Protein AF-A0A382P9Q3-F1 (afdb_monomer_lite)

Organism: NCBI:txid408172

Structure (mmCIF, N/CA/C/O backbone):
data_AF-A0A382P9Q3-F1
#
_entry.id   AF-A0A382P9Q3-F1
#
loop_
_atom_site.group_PDB
_atom_site.id
_atom_site.type_symbol
_atom_site.label_atom_id
_atom_site.label_alt_id
_atom_site.label_comp_id
_atom_site.label_asym_id
_atom_site.label_entity_id
_atom_site.label_seq_id
_atom_site.pdbx_PDB_ins_code
_atom_site.Cartn_x
_atom_site.Cartn_y
_atom_site.Cartn_z
_atom_site.occupancy
_atom_site.B_iso_or_equiv
_atom_site.auth_seq_id
_atom_site.auth_comp_id
_atom_site.auth_asym_id
_atom_site.auth_atom_id
_atom_site.pdbx_PDB_model_num
ATOM 1 N N . GLN A 1 1 ? 17.517 -15.300 -15.701 1.00 61.91 1 GLN A N 1
ATOM 2 C CA . GLN A 1 1 ? 16.586 -14.775 -16.718 1.00 61.91 1 GLN A CA 1
ATOM 3 C C . GLN A 1 1 ? 17.160 -13.464 -17.221 1.00 61.91 1 GLN A C 1
ATOM 5 O O . GLN A 1 1 ? 17.701 -12.726 -16.406 1.00 61.91 1 GLN A O 1
ATOM 10 N N . THR A 1 2 ? 17.132 -13.227 -18.527 1.00 74.31 2 THR A N 1
ATOM 11 C CA . THR A 1 2 ? 17.566 -11.974 -19.159 1.00 74.31 2 THR A CA 1
ATOM 12 C C . THR A 1 2 ? 16.331 -11.260 -19.692 1.00 74.31 2 THR A C 1
ATOM 14 O O . THR A 1 2 ? 15.417 -11.927 -20.171 1.00 74.31 2 THR A O 1
ATOM 17 N N . PHE A 1 3 ? 16.299 -9.937 -19.571 1.00 82.69 3 PHE A N 1
ATOM 18 C CA . PHE A 1 3 ? 15.204 -9.094 -20.042 1.00 82.69 3 PHE A CA 1
ATOM 19 C C . PHE A 1 3 ? 15.791 -7.998 -20.923 1.00 82.69 3 PHE A C 1
ATOM 21 O O . PHE A 1 3 ? 16.840 -7.447 -20.581 1.00 82.69 3 PHE A O 1
ATOM 28 N N . ASP A 1 4 ? 15.121 -7.696 -22.031 1.00 84.88 4 ASP A N 1
ATOM 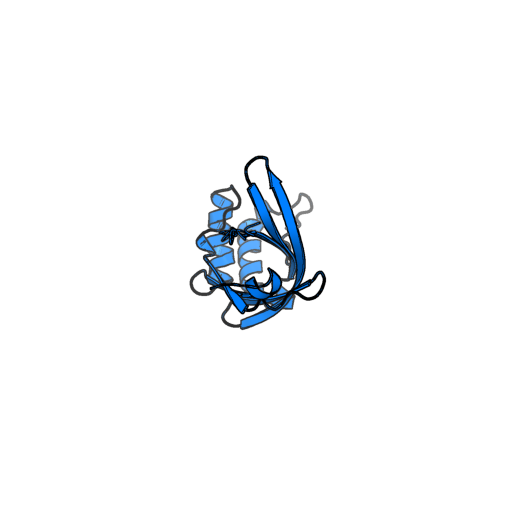29 C CA . ASP A 1 4 ? 15.613 -6.737 -23.024 1.00 84.88 4 ASP A CA 1
ATOM 30 C C . ASP A 1 4 ? 15.334 -5.285 -22.605 1.00 84.88 4 ASP A C 1
ATOM 32 O O . ASP A 1 4 ? 16.017 -4.354 -23.036 1.00 84.88 4 ASP A O 1
ATOM 36 N N . SER A 1 5 ? 14.373 -5.086 -21.699 1.00 87.06 5 SER A N 1
ATOM 37 C CA . SER A 1 5 ? 14.035 -3.790 -21.125 1.00 87.06 5 SER A CA 1
ATOM 38 C C . SER A 1 5 ? 13.449 -3.903 -19.713 1.00 87.06 5 SER A C 1
ATOM 40 O O . SER A 1 5 ? 13.093 -4.979 -19.228 1.00 87.06 5 SER A O 1
ATOM 42 N N . VAL A 1 6 ? 13.284 -2.755 -19.048 1.00 88.12 6 VAL A N 1
ATOM 43 C CA . VAL A 1 6 ? 12.508 -2.672 -17.798 1.00 88.12 6 VAL A CA 1
ATOM 44 C C . VAL A 1 6 ? 11.051 -3.057 -18.003 1.00 88.12 6 VAL A C 1
ATOM 46 O O . VAL A 1 6 ? 10.444 -3.615 -17.095 1.00 88.12 6 VAL A O 1
ATOM 49 N N . HIS A 1 7 ? 10.488 -2.759 -19.173 1.00 90.25 7 HIS A N 1
ATOM 50 C CA . HIS A 1 7 ? 9.097 -3.086 -19.461 1.00 90.25 7 HIS A CA 1
ATOM 51 C C . HIS A 1 7 ? 8.919 -4.608 -19.468 1.00 90.25 7 HIS A C 1
ATOM 53 O O . HIS A 1 7 ? 8.028 -5.115 -18.787 1.00 90.25 7 HIS A O 1
ATOM 59 N N . ASP A 1 8 ? 9.846 -5.329 -20.106 1.00 89.56 8 ASP A N 1
ATOM 60 C CA . ASP A 1 8 ? 9.856 -6.797 -20.135 1.00 89.56 8 ASP A CA 1
ATOM 61 C C . ASP A 1 8 ? 10.135 -7.403 -18.762 1.00 89.56 8 ASP A C 1
ATOM 63 O O . ASP A 1 8 ? 9.539 -8.413 -18.399 1.00 89.56 8 ASP A O 1
ATOM 67 N N . LEU A 1 9 ? 11.030 -6.781 -17.984 1.00 90.56 9 LEU A N 1
ATOM 68 C CA . LEU A 1 9 ? 11.304 -7.202 -16.612 1.00 90.56 9 LEU A CA 1
ATOM 69 C C . LEU A 1 9 ? 10.051 -7.116 -15.745 1.00 90.56 9 LEU A C 1
ATOM 71 O O . LEU A 1 9 ? 9.828 -8.019 -14.950 1.00 90.56 9 LEU A O 1
ATOM 75 N N . VAL A 1 10 ? 9.287 -6.025 -15.848 1.00 92.50 10 VAL A N 1
ATOM 76 C CA . VAL A 1 10 ? 8.141 -5.745 -14.973 1.00 92.50 10 VAL A CA 1
ATOM 77 C C . VAL A 1 10 ? 6.903 -6.545 -15.371 1.00 92.50 10 VAL A C 1
ATOM 79 O O . VAL A 1 10 ? 6.144 -6.959 -14.491 1.00 92.50 10 VAL A O 1
ATOM 82 N N . ASN A 1 11 ? 6.701 -6.789 -16.666 1.00 95.19 11 ASN A N 1
ATOM 83 C CA . ASN A 1 11 ? 5.508 -7.453 -17.174 1.00 95.19 11 ASN A CA 1
ATOM 84 C C . ASN A 1 11 ? 5.329 -8.860 -16.573 1.00 95.19 11 ASN A C 1
ATOM 86 O O . ASN A 1 11 ? 6.159 -9.754 -16.736 1.00 95.19 11 ASN A O 1
ATOM 90 N N . GLY A 1 12 ? 4.222 -9.063 -15.862 1.00 95.75 12 GLY A N 1
ATOM 91 C CA . GLY A 1 12 ? 3.869 -10.330 -15.228 1.00 95.75 12 GLY A CA 1
ATOM 92 C C . GLY A 1 12 ? 4.563 -10.601 -13.890 1.00 95.75 12 GLY A C 1
ATOM 93 O O . GLY A 1 12 ? 4.317 -11.659 -13.297 1.00 95.75 12 GLY A O 1
ATOM 94 N N . LEU A 1 13 ? 5.393 -9.683 -13.373 1.00 95.38 13 LEU A N 1
ATOM 95 C CA . LEU A 1 13 ? 5.998 -9.844 -12.049 1.00 95.38 13 LEU A CA 1
ATOM 96 C C . LEU A 1 13 ? 4.921 -9.928 -10.975 1.00 95.38 13 LEU A C 1
ATOM 98 O O . LEU A 1 13 ? 4.040 -9.076 -10.871 1.00 95.38 13 LEU A O 1
ATOM 102 N N . LYS A 1 14 ? 5.039 -10.948 -10.129 1.00 96.94 14 LYS A N 1
ATOM 103 C CA . LYS A 1 14 ? 4.150 -11.157 -8.990 1.00 96.94 14 LYS A CA 1
ATOM 104 C C . LYS A 1 14 ? 4.784 -10.597 -7.730 1.00 96.94 14 LYS A C 1
ATOM 106 O O . LYS A 1 14 ? 5.973 -10.800 -7.490 1.00 96.94 14 LYS A O 1
ATOM 111 N N . PHE A 1 15 ? 3.976 -9.966 -6.892 1.00 95.62 15 PHE A N 1
ATOM 112 C CA . PHE A 1 15 ? 4.381 -9.540 -5.560 1.00 95.62 15 PHE A CA 1
ATOM 113 C C . PHE A 1 15 ? 3.448 -10.112 -4.494 1.00 95.62 15 PHE A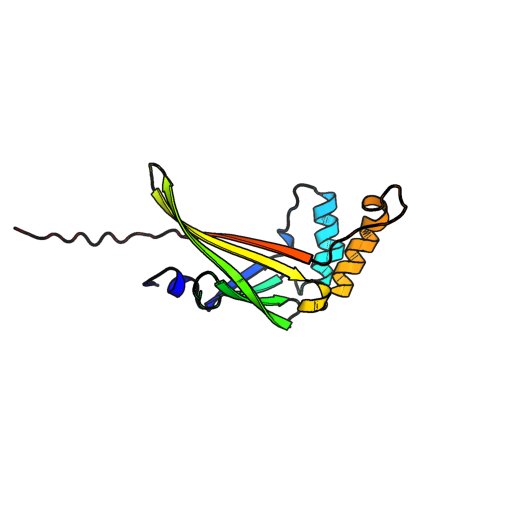 C 1
ATOM 115 O O . PHE A 1 15 ? 2.290 -10.443 -4.749 1.00 95.62 15 PHE A O 1
ATOM 122 N N . SER A 1 16 ? 3.981 -10.213 -3.280 1.00 96.12 16 SER A N 1
ATOM 123 C CA . SER A 1 16 ? 3.251 -10.586 -2.073 1.00 96.12 16 SER A CA 1
ATOM 124 C C . SER A 1 16 ? 3.771 -9.721 -0.934 1.00 96.12 16 SER A C 1
ATOM 126 O O . SER A 1 16 ? 4.929 -9.846 -0.540 1.00 96.12 16 SER A O 1
ATOM 128 N N . ILE A 1 17 ? 2.916 -8.863 -0.392 1.00 95.44 17 ILE A N 1
ATOM 129 C CA . ILE A 1 17 ? 3.216 -8.010 0.758 1.00 95.44 17 ILE A CA 1
ATOM 130 C C . ILE A 1 17 ? 2.610 -8.660 1.997 1.00 95.44 17 ILE A C 1
ATOM 132 O O . ILE A 1 17 ? 1.429 -9.009 2.000 1.00 95.44 17 ILE A O 1
ATOM 136 N N . ASN A 1 18 ? 3.413 -8.806 3.051 1.00 96.44 18 ASN A N 1
ATOM 137 C CA . ASN A 1 18 ? 2.901 -9.163 4.367 1.00 96.44 18 ASN A CA 1
ATOM 138 C C . ASN A 1 18 ? 2.487 -7.884 5.098 1.00 96.44 18 ASN A C 1
ATOM 140 O O . ASN A 1 18 ? 3.341 -7.114 5.522 1.00 96.44 18 ASN A O 1
ATOM 144 N N . SER A 1 19 ? 1.194 -7.649 5.279 1.00 95.12 19 SER A N 1
ATOM 145 C CA . SER A 1 19 ? 0.703 -6.429 5.917 1.00 95.12 19 SER A CA 1
ATOM 146 C C . SER A 1 19 ? 1.055 -6.325 7.407 1.00 95.12 19 SER A C 1
ATOM 148 O O . SER A 1 19 ? 0.960 -5.236 7.967 1.00 95.12 19 SER A O 1
ATOM 150 N N . LEU A 1 20 ? 1.538 -7.400 8.048 1.00 95.62 20 LEU A N 1
ATOM 151 C CA . LEU A 1 20 ? 2.150 -7.322 9.383 1.00 95.62 20 LEU A CA 1
ATOM 152 C C . LEU A 1 20 ? 3.461 -6.530 9.398 1.00 95.62 20 LEU A C 1
ATOM 154 O O . LEU A 1 20 ? 3.883 -6.104 10.467 1.00 95.62 20 LEU A O 1
ATOM 158 N N . SER A 1 21 ? 4.111 -6.342 8.246 1.00 96.06 21 SER A N 1
ATOM 159 C CA . SER A 1 21 ? 5.308 -5.505 8.137 1.00 96.06 21 SER A CA 1
ATOM 160 C C . SER A 1 21 ? 4.983 -4.025 7.926 1.00 96.06 21 SER A C 1
ATOM 162 O O . SER A 1 21 ? 5.894 -3.246 7.648 1.00 96.06 21 SER A O 1
ATOM 164 N N . SER A 1 22 ? 3.705 -3.630 7.979 1.00 95.88 22 SER A N 1
ATOM 165 C CA . SER A 1 22 ? 3.335 -2.218 7.935 1.00 95.88 22 SER A CA 1
ATOM 166 C C . SER A 1 22 ? 3.966 -1.492 9.119 1.00 95.88 22 SER A C 1
ATOM 168 O O . SER A 1 22 ? 3.888 -1.962 10.252 1.00 95.88 22 SER A O 1
ATOM 170 N N . SER A 1 23 ? 4.592 -0.352 8.843 1.00 96.81 23 SER A N 1
ATOM 171 C CA . SER A 1 23 ? 5.100 0.529 9.880 1.00 96.81 23 SER A CA 1
ATOM 172 C C . SER A 1 23 ? 4.834 1.974 9.516 1.00 96.81 23 SER A C 1
ATOM 174 O O . SER A 1 23 ? 5.052 2.417 8.388 1.00 96.81 23 SER A O 1
ATOM 176 N N . SER A 1 24 ? 4.355 2.702 10.507 1.00 95.44 24 SER A N 1
ATOM 177 C CA . SER A 1 24 ? 4.048 4.117 10.445 1.00 95.44 24 SER A CA 1
ATOM 178 C C . SER A 1 24 ? 5.018 4.945 11.293 1.00 95.44 24 SER A C 1
ATOM 180 O O . SER A 1 24 ? 4.887 6.165 11.353 1.00 95.44 24 SER A O 1
ATOM 182 N N . GLY A 1 25 ? 5.972 4.306 11.975 1.00 96.81 25 GLY A N 1
ATOM 183 C CA . GLY A 1 25 ? 6.873 4.960 12.926 1.00 96.81 25 GLY A CA 1
ATOM 184 C C . GLY A 1 25 ? 6.256 5.239 14.303 1.00 96.81 25 GLY A C 1
ATOM 185 O O . GLY A 1 25 ? 6.917 5.854 15.133 1.00 96.81 25 GLY A O 1
ATOM 186 N N . ASP A 1 26 ? 5.024 4.787 14.564 1.00 96.44 26 ASP A N 1
ATOM 187 C CA . ASP A 1 26 ? 4.375 4.853 15.879 1.00 96.44 26 ASP A CA 1
ATOM 188 C C . ASP A 1 26 ? 3.826 3.474 16.270 1.00 96.44 26 ASP A C 1
ATOM 190 O O . ASP A 1 26 ? 3.023 2.884 15.548 1.00 96.44 26 ASP A O 1
ATOM 194 N N . VAL A 1 27 ? 4.250 2.962 17.429 1.00 96.44 27 VAL A N 1
ATOM 195 C CA . VAL A 1 27 ? 3.951 1.587 17.866 1.00 96.44 27 VAL A CA 1
ATOM 196 C C . VAL A 1 27 ? 2.454 1.365 18.093 1.00 96.44 27 VAL A C 1
ATOM 198 O O . VAL A 1 27 ? 1.936 0.295 17.778 1.00 96.44 27 VAL A O 1
ATOM 201 N N . ILE A 1 28 ? 1.736 2.357 18.626 1.00 94.75 28 ILE A N 1
ATOM 202 C CA . ILE A 1 28 ? 0.302 2.227 18.913 1.00 94.75 28 ILE A CA 1
ATOM 203 C C . ILE A 1 28 ? -0.501 2.285 17.616 1.00 94.75 28 ILE A C 1
ATOM 205 O O . ILE A 1 28 ? -1.437 1.504 17.433 1.00 94.75 28 ILE A O 1
ATOM 209 N N . ARG A 1 29 ? -0.121 3.161 16.684 1.00 95.00 29 ARG A N 1
ATOM 210 C CA . ARG A 1 29 ? -0.718 3.214 15.349 1.00 95.00 29 ARG A CA 1
ATOM 211 C C . ARG A 1 29 ? -0.449 1.930 14.570 1.00 95.00 29 ARG A C 1
ATOM 213 O O . ARG A 1 29 ? -1.376 1.429 13.942 1.00 95.00 29 ARG A O 1
ATOM 220 N N . ASP A 1 30 ? 0.750 1.363 14.665 1.00 97.12 30 ASP A N 1
ATOM 221 C CA . ASP A 1 30 ? 1.104 0.093 14.018 1.00 97.12 30 ASP A CA 1
ATOM 222 C C . ASP A 1 30 ? 0.261 -1.069 14.574 1.00 97.12 30 ASP A C 1
ATOM 224 O O . ASP A 1 30 ? -0.292 -1.859 13.804 1.00 97.12 30 ASP A O 1
ATOM 228 N N . LEU A 1 31 ? 0.060 -1.127 15.898 1.00 96.62 31 LEU A N 1
ATOM 229 C CA . LEU A 1 31 ? -0.859 -2.082 16.532 1.00 96.62 31 LEU A CA 1
ATOM 230 C C . LEU A 1 31 ? -2.310 -1.877 16.072 1.00 96.62 31 LEU A C 1
ATOM 232 O O . LEU A 1 31 ? -2.980 -2.840 15.703 1.00 96.62 31 LEU A O 1
ATOM 236 N N . ASN A 1 32 ? -2.791 -0.632 16.020 1.00 96.44 32 ASN A N 1
ATOM 237 C CA . ASN A 1 32 ? -4.152 -0.343 15.568 1.00 96.44 32 ASN A CA 1
ATOM 238 C C . ASN A 1 32 ? -4.362 -0.710 14.087 1.00 96.44 32 ASN A C 1
ATOM 240 O O . ASN A 1 32 ? -5.388 -1.295 13.739 1.00 96.44 32 ASN A O 1
ATOM 244 N N . LEU A 1 33 ? -3.393 -0.415 13.216 1.00 96.69 33 LEU A N 1
ATOM 245 C CA . LEU A 1 33 ? -3.428 -0.805 11.804 1.00 96.69 33 LEU A CA 1
ATOM 246 C C . LEU A 1 33 ? -3.441 -2.325 11.653 1.00 96.69 33 LEU A C 1
ATOM 248 O O . LEU A 1 33 ? -4.213 -2.857 10.858 1.00 96.69 33 LEU A O 1
ATOM 252 N N . LYS A 1 34 ? -2.634 -3.046 12.431 1.00 96.69 34 LYS A N 1
ATOM 253 C CA . LYS A 1 34 ? -2.644 -4.509 12.429 1.00 96.69 34 LYS A CA 1
ATOM 254 C C . LYS A 1 34 ? -4.012 -5.063 12.839 1.00 96.69 34 LYS A C 1
ATOM 256 O O . LYS A 1 34 ? -4.607 -5.821 12.072 1.00 96.69 34 LYS A O 1
ATOM 261 N N . ASP A 1 35 ? -4.505 -4.677 14.012 1.00 96.81 35 ASP A N 1
ATOM 262 C CA . ASP A 1 35 ? -5.639 -5.340 14.667 1.00 96.81 35 ASP A CA 1
ATOM 263 C C . ASP A 1 35 ? -7.001 -4.897 14.109 1.00 96.81 35 ASP A C 1
ATOM 265 O O . ASP A 1 35 ? -7.926 -5.707 14.010 1.00 96.81 35 ASP A O 1
ATOM 269 N N . TYR A 1 36 ? -7.125 -3.627 13.709 1.00 97.06 36 TYR A N 1
ATOM 270 C CA . TYR A 1 36 ? -8.402 -3.019 13.320 1.00 97.06 36 TYR A CA 1
ATOM 271 C C . TYR A 1 36 ? -8.496 -2.669 11.838 1.00 97.06 36 TYR A C 1
ATOM 273 O O . TYR A 1 36 ? -9.598 -2.391 11.374 1.00 97.06 36 TYR A O 1
ATOM 281 N N . PHE A 1 37 ? -7.396 -2.719 11.083 1.00 96.19 37 PHE A N 1
ATOM 282 C CA . PHE A 1 37 ? -7.422 -2.488 9.639 1.00 96.19 37 PHE A CA 1
ATOM 283 C C . PHE A 1 37 ? -7.018 -3.738 8.857 1.00 96.19 37 PHE A C 1
ATOM 285 O O . PHE A 1 37 ? -7.869 -4.366 8.232 1.00 96.19 37 PHE A O 1
ATOM 292 N N . PHE A 1 38 ? -5.756 -4.166 8.923 1.00 95.75 38 PHE A N 1
ATOM 293 C CA . PHE A 1 38 ? -5.238 -5.258 8.095 1.00 95.75 38 PHE A CA 1
ATOM 294 C C . PHE A 1 38 ? -5.838 -6.623 8.421 1.00 95.75 38 PHE A C 1
ATOM 296 O O . PHE A 1 38 ? -6.097 -7.389 7.493 1.00 95.75 38 PHE A O 1
ATOM 303 N N . ASN A 1 39 ? -6.137 -6.897 9.694 1.00 95.38 39 ASN A N 1
ATOM 304 C CA . ASN A 1 39 ? -6.877 -8.092 10.105 1.00 95.38 39 ASN A CA 1
ATOM 305 C C . ASN A 1 39 ? -8.256 -8.194 9.423 1.00 95.38 39 ASN A C 1
ATOM 307 O O . ASN A 1 39 ? -8.746 -9.286 9.154 1.00 95.38 39 ASN A O 1
ATOM 311 N N . TYR A 1 40 ? -8.869 -7.049 9.115 1.00 94.81 40 TYR A N 1
ATOM 312 C CA . TYR A 1 40 ? -10.148 -6.983 8.416 1.00 94.81 40 TYR A CA 1
ATOM 313 C C . TYR A 1 40 ? -10.024 -6.734 6.921 1.00 94.81 40 TYR A C 1
ATOM 315 O O . TYR A 1 40 ? -11.028 -6.932 6.254 1.00 94.81 40 TYR A O 1
ATOM 323 N N . LEU A 1 41 ? -8.872 -6.275 6.414 1.00 93.38 41 LEU A N 1
ATOM 324 C CA . LEU A 1 41 ? -8.619 -5.961 4.999 1.00 93.38 41 LEU A CA 1
ATOM 325 C C . LEU A 1 41 ? -8.074 -7.159 4.209 1.00 93.38 41 LEU A C 1
ATOM 327 O O . LEU A 1 41 ? -8.229 -7.235 2.996 1.00 93.38 41 LEU A O 1
ATOM 331 N N . THR A 1 42 ? -7.363 -8.067 4.871 1.00 92.06 42 THR A N 1
ATOM 332 C CA . THR A 1 42 ? -6.539 -9.075 4.194 1.00 92.06 42 THR A CA 1
ATOM 333 C C . THR A 1 42 ? -6.857 -10.478 4.683 1.00 92.06 42 THR A C 1
ATOM 335 O O . THR A 1 42 ? -7.280 -10.681 5.818 1.00 92.06 42 THR A O 1
ATOM 338 N N . GLN A 1 43 ? -6.599 -11.474 3.836 1.00 90.25 43 GLN A N 1
ATOM 339 C CA . GLN A 1 43 ? -6.589 -12.869 4.256 1.00 90.25 43 GLN A CA 1
ATOM 340 C C . GLN A 1 43 ? -5.155 -13.260 4.623 1.00 90.25 43 GLN A C 1
ATOM 342 O O . GLN A 1 43 ? -4.239 -13.098 3.817 1.00 90.25 43 GLN A O 1
ATOM 347 N N . ASN A 1 44 ? -4.949 -13.778 5.838 1.00 90.75 44 ASN A N 1
ATOM 348 C CA . ASN A 1 44 ? -3.630 -14.180 6.348 1.00 90.75 44 ASN A CA 1
ATOM 349 C C . ASN A 1 44 ? -2.562 -13.070 6.279 1.00 90.75 44 ASN A C 1
ATOM 351 O O . ASN A 1 44 ? -1.384 -13.373 6.092 1.00 90.75 44 ASN A O 1
ATOM 355 N N . PHE A 1 45 ? -2.965 -11.798 6.393 1.00 93.81 45 PHE A N 1
ATOM 356 C CA . PHE A 1 45 ? -2.064 -10.647 6.280 1.00 93.81 45 PHE A CA 1
ATOM 357 C C . PHE A 1 45 ? -1.309 -10.568 4.948 1.00 93.81 45 PHE A C 1
ATOM 359 O O . PHE A 1 45 ? -0.208 -10.029 4.891 1.00 93.81 45 PHE A O 1
ATOM 366 N N . LYS A 1 46 ? -1.875 -11.107 3.861 1.00 94.69 46 LYS A N 1
ATOM 367 C CA . LYS A 1 46 ? -1.275 -11.039 2.525 1.00 94.69 46 LYS A CA 1
ATOM 368 C C . LYS A 1 46 ? -2.046 -10.100 1.611 1.00 94.69 46 LYS A C 1
ATOM 370 O O . LYS A 1 46 ? -3.268 -10.182 1.512 1.00 94.69 46 LYS A O 1
ATOM 375 N N . ILE A 1 47 ? -1.297 -9.265 0.901 1.00 95.00 47 ILE A N 1
ATOM 376 C CA . ILE A 1 47 ? -1.755 -8.527 -0.275 1.00 95.00 47 ILE A CA 1
ATOM 377 C C . ILE A 1 47 ? -0.917 -9.034 -1.437 1.00 95.00 47 ILE A C 1
ATOM 379 O O . ILE A 1 47 ? 0.300 -8.837 -1.457 1.00 95.00 47 ILE A O 1
ATOM 383 N N . ASN A 1 48 ? -1.554 -9.714 -2.382 1.00 96.69 48 ASN A N 1
ATOM 384 C CA . ASN A 1 48 ? -0.867 -10.220 -3.561 1.00 96.69 48 ASN A CA 1
ATOM 385 C C . ASN A 1 48 ? -1.153 -9.315 -4.749 1.00 96.69 48 ASN A C 1
ATOM 387 O O . ASN A 1 48 ? -2.149 -8.591 -4.777 1.00 96.69 48 ASN A O 1
ATOM 391 N N . GLY A 1 49 ? -0.308 -9.397 -5.761 1.00 96.94 49 GLY A N 1
ATOM 392 C CA . GLY A 1 49 ? -0.617 -8.753 -7.016 1.00 96.94 49 GLY A CA 1
ATOM 393 C C . GLY A 1 49 ? 0.334 -9.106 -8.133 1.00 96.94 49 GLY A C 1
ATOM 394 O O . GLY A 1 49 ? 1.278 -9.880 -7.960 1.00 96.94 49 GLY A O 1
ATOM 395 N N . ILE A 1 50 ? 0.019 -8.559 -9.300 1.00 98.00 50 ILE A N 1
ATOM 396 C CA . ILE A 1 50 ? 0.726 -8.799 -10.552 1.00 98.00 50 ILE A CA 1
ATOM 397 C C . ILE A 1 50 ? 0.864 -7.462 -11.272 1.00 98.00 50 ILE A C 1
ATOM 399 O O . ILE A 1 50 ? -0.130 -6.760 -11.471 1.00 98.00 50 ILE A O 1
ATOM 403 N N . PHE A 1 51 ? 2.086 -7.115 -11.654 1.00 97.62 51 PHE A N 1
ATOM 404 C CA . PHE A 1 51 ? 2.352 -5.990 -12.538 1.00 97.62 51 PHE A CA 1
ATOM 405 C C . PHE A 1 51 ? 2.030 -6.387 -13.981 1.00 97.62 51 PHE A C 1
ATOM 407 O O . PHE A 1 51 ? 2.418 -7.463 -14.433 1.00 97.62 51 PHE A O 1
ATOM 414 N N . GLY A 1 52 ? 1.290 -5.544 -14.693 1.00 97.19 52 GLY A N 1
ATOM 415 C CA . GLY A 1 52 ? 1.065 -5.678 -16.127 1.00 97.19 52 GLY A CA 1
ATOM 416 C C . GLY A 1 52 ? 2.220 -5.107 -16.945 1.00 97.19 52 GLY A C 1
ATOM 417 O O . GLY A 1 52 ? 3.270 -4.736 -16.418 1.00 97.19 52 GLY A O 1
ATOM 418 N N . GLU A 1 53 ? 2.002 -5.012 -18.249 1.00 95.94 53 GLU A N 1
ATOM 419 C CA . GLU A 1 53 ? 2.936 -4.369 -19.166 1.00 95.94 53 GLU A CA 1
ATOM 420 C C . GLU A 1 53 ? 2.857 -2.839 -19.020 1.00 95.94 53 GLU A C 1
ATOM 422 O O . GLU A 1 53 ? 1.757 -2.277 -19.103 1.00 95.94 53 GLU A O 1
ATOM 427 N N . PRO A 1 54 ? 3.982 -2.135 -18.795 1.00 96.25 54 PRO A N 1
ATOM 428 C CA . PRO A 1 54 ? 3.963 -0.680 -18.795 1.00 96.25 54 PRO A CA 1
ATOM 429 C C . PRO A 1 54 ? 3.676 -0.131 -20.201 1.00 96.25 54 PRO A C 1
ATOM 431 O O . PRO A 1 54 ? 4.358 -0.477 -21.167 1.00 96.25 54 PRO A O 1
ATOM 434 N N . ALA A 1 55 ? 2.701 0.771 -20.296 1.00 94.44 55 ALA A N 1
ATOM 435 C CA . ALA A 1 55 ? 2.270 1.440 -21.517 1.00 94.44 55 ALA A CA 1
ATOM 436 C C . ALA A 1 55 ? 2.359 2.963 -21.338 1.00 94.44 55 ALA A C 1
ATOM 438 O O . ALA A 1 55 ? 1.598 3.556 -20.565 1.00 94.44 55 ALA A O 1
ATOM 439 N N . ASN A 1 56 ? 3.273 3.592 -22.082 1.00 91.81 56 ASN A N 1
ATOM 440 C CA . ASN A 1 56 ? 3.637 5.006 -21.943 1.00 91.81 56 ASN A CA 1
ATOM 441 C C . ASN A 1 56 ? 4.058 5.345 -20.498 1.00 91.81 56 ASN A C 1
ATOM 443 O O . ASN A 1 56 ? 4.995 4.754 -19.969 1.00 91.81 56 ASN A O 1
ATOM 447 N N . ASP A 1 57 ? 3.359 6.284 -19.867 1.00 95.75 57 ASP A N 1
ATOM 448 C CA . ASP A 1 57 ? 3.541 6.767 -18.498 1.00 95.75 57 ASP A CA 1
ATOM 449 C C . ASP A 1 57 ? 2.655 6.022 -17.487 1.00 95.75 57 ASP A C 1
ATOM 451 O O . ASP A 1 57 ? 2.363 6.531 -16.403 1.00 95.75 57 ASP A O 1
ATOM 455 N N . SER A 1 58 ? 2.181 4.824 -17.839 1.00 97.81 58 SER A N 1
ATOM 456 C CA . SER A 1 58 ? 1.175 4.115 -17.059 1.00 97.81 58 SER A CA 1
ATOM 457 C C . SER A 1 58 ? 1.394 2.602 -17.009 1.00 97.81 58 SER A C 1
ATOM 459 O O . SER A 1 58 ? 2.033 2.019 -17.881 1.00 97.81 58 SER A O 1
ATOM 461 N N . ILE A 1 59 ? 0.866 1.950 -15.976 1.00 98.25 59 ILE A N 1
ATOM 462 C CA . ILE A 1 59 ? 0.921 0.497 -15.790 1.00 98.25 59 ILE A CA 1
ATOM 463 C C . ILE A 1 59 ? -0.373 0.003 -15.142 1.00 98.25 59 ILE A C 1
ATOM 465 O O . ILE A 1 59 ? -0.868 0.606 -14.189 1.00 98.25 59 ILE A O 1
ATOM 469 N N . ASP A 1 60 ? -0.922 -1.100 -15.645 1.00 98.12 60 ASP A N 1
ATOM 470 C CA . ASP A 1 60 ? -2.000 -1.813 -14.960 1.00 98.12 60 ASP A CA 1
ATOM 471 C C . ASP A 1 60 ? -1.418 -2.722 -13.879 1.00 98.12 60 ASP A C 1
ATOM 473 O O . ASP A 1 60 ? -0.542 -3.542 -14.144 1.00 98.12 60 ASP A O 1
ATOM 477 N N . VAL A 1 61 ? -1.912 -2.600 -12.650 1.00 98.12 61 VAL A N 1
ATOM 478 C CA . VAL A 1 61 ? -1.525 -3.468 -11.535 1.00 98.12 61 VAL A CA 1
ATOM 479 C C . VAL A 1 61 ? -2.756 -4.201 -11.037 1.00 98.12 61 VAL A C 1
ATOM 481 O O . VAL A 1 61 ? -3.759 -3.590 -10.672 1.00 98.12 61 VAL A O 1
ATOM 484 N N . THR A 1 62 ? -2.680 -5.528 -11.017 1.00 97.81 62 THR A N 1
ATOM 485 C CA . THR A 1 62 ? -3.700 -6.355 -10.375 1.00 97.81 62 THR A CA 1
ATOM 486 C C . THR A 1 62 ? -3.385 -6.448 -8.893 1.00 97.81 62 THR A C 1
ATOM 488 O O . THR A 1 62 ? -2.334 -6.969 -8.529 1.00 97.81 62 THR A O 1
ATOM 491 N N . PHE A 1 63 ? -4.298 -5.994 -8.044 1.00 95.94 63 PHE A N 1
ATOM 492 C CA . PHE A 1 63 ? -4.265 -6.204 -6.602 1.00 95.94 63 PHE A CA 1
ATOM 493 C C . PHE A 1 63 ? -5.286 -7.266 -6.225 1.00 95.94 63 PHE A C 1
ATOM 495 O O . PHE A 1 63 ? -6.468 -7.130 -6.532 1.00 95.94 63 PHE A O 1
ATOM 502 N N . ASP A 1 64 ? -4.842 -8.300 -5.528 1.00 92.81 64 ASP A N 1
ATOM 503 C CA . ASP A 1 64 ? -5.713 -9.266 -4.882 1.00 92.81 64 ASP A CA 1
ATOM 504 C C . ASP A 1 64 ? -5.816 -8.934 -3.390 1.00 92.81 64 ASP A C 1
ATOM 506 O O . ASP A 1 64 ? -4.921 -9.223 -2.587 1.00 92.81 64 ASP A O 1
ATOM 510 N N . ILE A 1 65 ? -6.928 -8.282 -3.053 1.00 87.44 65 ILE A N 1
ATOM 511 C CA . ILE A 1 65 ? -7.349 -7.978 -1.689 1.00 87.44 65 ILE A CA 1
ATOM 512 C C . ILE A 1 65 ? -8.632 -8.786 -1.460 1.00 87.44 65 ILE A C 1
ATOM 514 O O . ILE A 1 65 ? -9.575 -8.676 -2.239 1.00 87.44 65 ILE A O 1
ATOM 518 N N . PHE A 1 66 ? -8.663 -9.621 -0.417 1.00 82.81 66 PHE A N 1
ATOM 519 C CA . PHE A 1 66 ? -9.761 -10.561 -0.113 1.00 82.81 66 PHE A CA 1
ATOM 520 C C . PHE A 1 66 ? -10.019 -11.695 -1.121 1.00 82.81 66 PHE A C 1
ATOM 522 O O . PHE A 1 66 ? -11.138 -12.206 -1.192 1.00 82.81 66 PHE A O 1
ATOM 529 N N . GLY A 1 67 ? -9.033 -12.110 -1.915 1.00 80.19 67 GLY A N 1
ATOM 530 C CA . GLY A 1 67 ? -9.283 -13.110 -2.959 1.00 80.19 67 GLY A CA 1
ATOM 531 C C . GLY A 1 67 ? -10.139 -12.550 -4.102 1.00 80.19 67 GLY A C 1
ATOM 532 O O . GLY A 1 67 ? -10.766 -13.321 -4.827 1.00 80.19 67 GLY A O 1
ATOM 533 N N . GLN A 1 68 ? -10.232 -11.220 -4.224 1.00 86.56 68 GLN A N 1
ATOM 534 C CA . GLN A 1 68 ? -10.981 -10.505 -5.254 1.00 86.56 68 GLN A CA 1
ATOM 535 C C . GLN A 1 68 ? -10.016 -9.616 -6.049 1.00 86.56 68 GLN A C 1
ATOM 537 O O . GLN A 1 68 ? -9.817 -8.449 -5.699 1.00 86.56 68 GLN A O 1
ATOM 542 N N . PRO A 1 69 ? -9.415 -10.140 -7.130 1.00 92.56 69 PRO A N 1
ATOM 543 C CA . PRO A 1 69 ? -8.504 -9.373 -7.965 1.00 92.56 69 PRO A CA 1
ATOM 544 C C . PRO A 1 69 ? -9.178 -8.135 -8.571 1.00 92.56 69 PRO A C 1
ATOM 546 O O . PRO A 1 69 ? -10.260 -8.218 -9.159 1.00 92.56 69 PRO A O 1
ATOM 549 N N . LYS A 1 70 ? -8.518 -6.981 -8.459 1.00 95.12 70 LYS A N 1
ATOM 550 C CA . LYS A 1 70 ? -8.903 -5.710 -9.084 1.00 95.12 70 LYS A CA 1
ATOM 551 C C . LYS A 1 70 ? -7.727 -5.140 -9.858 1.00 95.12 70 LYS A C 1
ATOM 553 O O . LYS A 1 70 ? -6.619 -5.080 -9.336 1.00 95.12 70 LYS A O 1
ATOM 558 N N . ILE A 1 71 ? -7.982 -4.706 -11.086 1.00 97.06 71 ILE A N 1
ATOM 559 C CA . ILE A 1 71 ? -6.985 -4.045 -11.930 1.00 97.06 71 ILE A CA 1
ATOM 560 C C . ILE A 1 71 ? -7.086 -2.541 -11.703 1.00 97.06 71 ILE A C 1
ATOM 562 O O . ILE A 1 71 ? -8.182 -1.981 -11.747 1.00 97.06 71 ILE A O 1
ATOM 566 N N . ILE A 1 72 ? -5.948 -1.901 -11.455 1.00 96.94 72 ILE A N 1
ATOM 567 C CA . ILE A 1 72 ? -5.847 -0.461 -11.240 1.00 96.94 72 ILE A CA 1
ATOM 568 C C . ILE A 1 72 ? -4.753 0.090 -12.141 1.00 96.94 72 ILE A C 1
ATOM 570 O O . ILE A 1 72 ? -3.609 -0.359 -12.081 1.00 96.94 72 ILE A O 1
ATOM 574 N N . ARG A 1 73 ? -5.113 1.092 -12.944 1.00 97.81 73 ARG A N 1
ATOM 575 C CA . ARG A 1 73 ? -4.164 1.854 -13.749 1.00 97.81 73 ARG A CA 1
ATOM 576 C C . ARG A 1 73 ? -3.438 2.858 -12.860 1.00 97.81 73 ARG A C 1
ATOM 578 O O . ARG A 1 73 ? -4.075 3.720 -12.258 1.00 97.81 73 ARG A O 1
ATOM 585 N N . LEU A 1 74 ? -2.118 2.753 -12.794 1.00 98.31 74 LEU A N 1
ATOM 586 C CA . LEU A 1 74 ? -1.243 3.627 -12.017 1.00 98.31 74 LEU A CA 1
ATOM 587 C C . LEU A 1 74 ? -0.258 4.342 -12.944 1.00 98.31 74 LEU A C 1
ATOM 589 O O . LEU A 1 74 ? 0.049 3.850 -14.029 1.00 98.31 74 LEU A O 1
ATOM 593 N N . ALA A 1 75 ? 0.243 5.496 -12.514 1.00 98.44 75 ALA A N 1
ATOM 594 C CA . ALA A 1 75 ? 1.339 6.174 -13.189 1.00 98.44 75 ALA A CA 1
ATOM 595 C C . ALA A 1 75 ? 2.615 5.336 -13.057 1.00 98.44 75 ALA A C 1
ATOM 597 O O . ALA A 1 75 ? 2.895 4.805 -11.980 1.00 98.44 75 ALA A O 1
ATOM 598 N N . PHE A 1 76 ? 3.385 5.242 -14.133 1.00 97.94 76 PHE A N 1
ATOM 599 C CA . PHE A 1 76 ? 4.634 4.501 -14.224 1.00 97.94 76 PHE A CA 1
ATOM 600 C C . PHE A 1 76 ? 5.738 5.423 -14.729 1.00 97.94 76 PHE A C 1
ATOM 602 O O . PHE A 1 76 ? 5.607 6.070 -15.766 1.00 97.94 76 PHE A O 1
ATOM 609 N N . LEU A 1 77 ? 6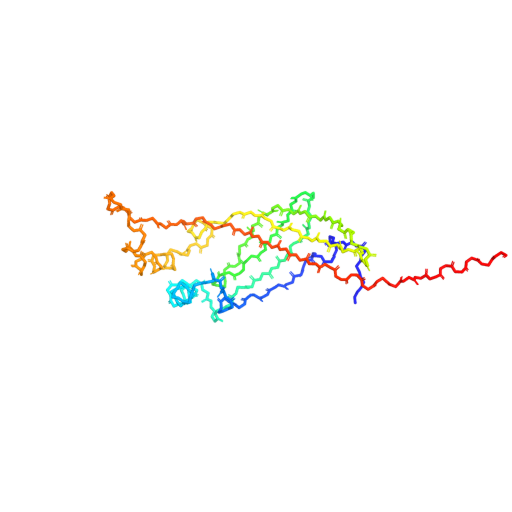.847 5.452 -14.000 1.00 96.19 77 LEU A N 1
ATOM 610 C CA . LEU A 1 77 ? 8.049 6.170 -14.383 1.00 96.19 77 LEU A CA 1
ATOM 611 C C . LEU A 1 77 ? 9.252 5.245 -14.221 1.00 96.19 77 LEU A C 1
ATOM 613 O O . LEU A 1 77 ? 9.431 4.630 -13.170 1.00 96.19 77 LEU A O 1
ATOM 617 N N . ASN A 1 78 ? 10.108 5.196 -15.238 1.00 92.94 78 ASN A N 1
ATOM 618 C CA . ASN A 1 78 ? 11.442 4.625 -15.122 1.00 92.94 78 ASN A CA 1
ATOM 619 C C . ASN A 1 78 ? 12.488 5.718 -15.372 1.00 92.94 78 ASN A C 1
ATOM 621 O O . ASN A 1 78 ? 12.291 6.617 -16.186 1.00 92.94 78 ASN A O 1
ATOM 625 N N . TYR A 1 79 ? 13.577 5.692 -14.611 1.00 90.94 79 TYR A N 1
ATOM 626 C CA . TYR A 1 79 ? 14.683 6.627 -14.792 1.00 90.94 79 TYR A CA 1
ATOM 627 C C . TYR A 1 79 ? 15.979 6.049 -14.235 1.00 90.94 79 TYR A C 1
ATOM 629 O O . TYR A 1 79 ? 15.979 5.131 -13.414 1.00 90.94 79 TYR A O 1
ATOM 637 N N . THR A 1 80 ? 17.104 6.586 -14.691 1.00 88.50 80 THR A N 1
ATOM 638 C CA . THR A 1 80 ? 18.430 6.228 -14.186 1.00 88.50 80 THR A CA 1
ATOM 639 C C . THR A 1 80 ? 18.942 7.306 -13.246 1.00 88.50 80 THR A C 1
ATOM 641 O O . THR A 1 80 ? 18.906 8.489 -13.579 1.00 88.50 80 THR A O 1
ATOM 644 N N . THR A 1 81 ? 19.482 6.902 -12.103 1.00 83.69 81 THR A N 1
ATOM 645 C CA . THR A 1 81 ? 20.270 7.773 -11.228 1.00 83.69 81 THR A CA 1
ATOM 646 C C . THR A 1 81 ? 21.728 7.354 -11.304 1.00 83.69 81 THR A C 1
ATOM 648 O O . THR A 1 81 ? 22.039 6.176 -11.114 1.00 83.69 81 THR A O 1
ATOM 651 N N . SER A 1 82 ? 22.618 8.304 -11.552 1.00 77.06 82 SER A N 1
ATOM 652 C CA . SER A 1 82 ? 24.062 8.097 -11.482 1.00 77.06 82 SER A CA 1
ATOM 653 C C . SER A 1 82 ? 24.588 8.589 -10.137 1.00 77.06 82 SER A C 1
ATOM 655 O O . SER A 1 82 ? 24.442 9.770 -9.826 1.00 77.06 82 SER A O 1
ATOM 657 N N . ASP A 1 83 ? 25.218 7.702 -9.376 1.00 68.56 83 ASP A N 1
ATOM 658 C CA . ASP A 1 83 ? 26.151 8.080 -8.312 1.00 68.56 83 ASP A CA 1
ATOM 659 C C . ASP A 1 83 ? 27.576 7.696 -8.749 1.00 68.56 83 ASP A C 1
ATOM 661 O O . ASP A 1 83 ? 27.749 6.918 -9.691 1.00 68.56 83 ASP A O 1
ATOM 665 N N . ILE A 1 84 ? 28.595 8.226 -8.070 1.00 63.34 84 ILE A N 1
ATOM 666 C CA . ILE A 1 84 ? 30.030 8.086 -8.374 1.00 63.34 84 ILE A CA 1
ATOM 667 C C . ILE A 1 84 ? 30.428 6.617 -8.613 1.00 63.34 84 ILE A C 1
ATOM 669 O O . ILE A 1 84 ? 31.327 6.341 -9.406 1.00 63.34 84 ILE A O 1
ATOM 673 N N . SER A 1 85 ? 29.728 5.676 -7.974 1.00 63.44 85 SER A N 1
ATOM 674 C CA . SER A 1 85 ? 30.054 4.247 -7.991 1.00 63.44 85 SER A CA 1
ATOM 675 C C . SER A 1 85 ? 29.079 3.362 -8.780 1.00 63.44 85 SER A C 1
ATOM 677 O O . SER A 1 85 ? 29.384 2.186 -8.977 1.00 63.44 85 SER A O 1
ATOM 679 N N . ALA A 1 86 ? 27.910 3.860 -9.213 1.00 65.31 86 ALA A N 1
ATOM 680 C CA . ALA A 1 86 ? 26.907 3.023 -9.882 1.00 65.31 86 ALA A CA 1
ATOM 681 C C . ALA A 1 86 ? 25.860 3.812 -10.684 1.00 65.31 86 ALA A C 1
ATOM 683 O O . ALA A 1 86 ? 25.345 4.842 -10.242 1.00 65.31 86 ALA A O 1
ATOM 684 N N . VAL A 1 87 ? 25.467 3.247 -11.829 1.00 71.19 87 VAL A N 1
ATOM 685 C CA . VAL A 1 87 ? 24.216 3.598 -12.512 1.00 71.19 87 VAL A CA 1
ATOM 686 C C . VAL A 1 87 ? 23.125 2.698 -11.950 1.00 71.19 87 VAL A C 1
ATOM 688 O O . VAL A 1 87 ? 23.174 1.482 -12.121 1.00 71.19 87 VAL A O 1
ATOM 691 N N . 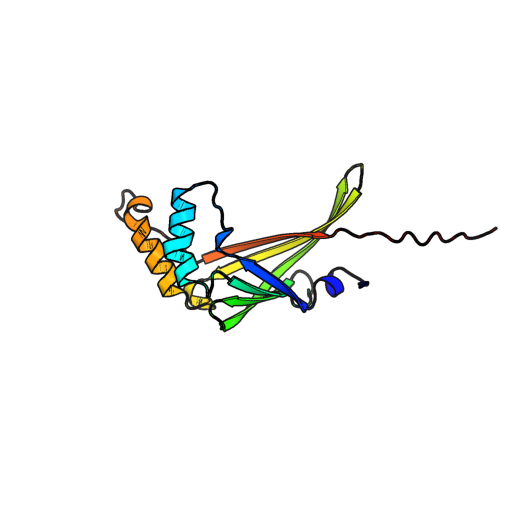ASN A 1 88 ? 22.147 3.296 -11.278 1.00 80.12 88 ASN A N 1
ATOM 692 C CA . ASN A 1 88 ? 20.986 2.585 -10.761 1.00 80.12 88 ASN A CA 1
ATOM 693 C C . ASN A 1 88 ? 19.781 2.906 -11.626 1.00 80.12 88 ASN A C 1
ATOM 695 O O . ASN A 1 88 ? 19.467 4.075 -11.854 1.00 80.12 88 ASN A O 1
ATOM 699 N N . GLN A 1 89 ? 19.082 1.872 -12.071 1.00 87.94 89 GLN A N 1
ATOM 700 C CA . GLN A 1 89 ? 17.786 2.046 -12.698 1.00 87.94 89 GLN A CA 1
ATOM 701 C C . GLN A 1 89 ? 16.699 1.962 -11.630 1.00 87.94 89 GLN A C 1
ATOM 703 O O . GLN A 1 89 ? 16.714 1.074 -10.777 1.00 87.94 89 GLN A O 1
ATOM 708 N N . ILE A 1 90 ? 15.780 2.920 -11.655 1.00 91.50 90 ILE A N 1
ATOM 709 C CA . ILE A 1 90 ? 14.706 3.068 -10.681 1.00 91.50 90 ILE A CA 1
ATOM 710 C C . ILE A 1 90 ? 13.371 2.994 -11.411 1.00 91.50 90 ILE A C 1
ATOM 712 O O . ILE A 1 90 ? 13.196 3.602 -12.468 1.00 91.50 90 ILE A O 1
ATOM 716 N N . ILE A 1 91 ? 12.429 2.271 -10.812 1.00 94.88 91 ILE A N 1
ATOM 717 C CA . ILE A 1 91 ? 11.010 2.315 -11.165 1.00 94.88 91 ILE A CA 1
ATOM 718 C C . ILE A 1 91 ? 10.264 3.036 -10.048 1.00 94.88 91 ILE A C 1
ATOM 720 O O . ILE A 1 91 ? 10.469 2.737 -8.868 1.00 94.88 91 ILE A O 1
ATOM 724 N N . GLU A 1 92 ? 9.363 3.935 -10.427 1.00 97.19 92 GLU A N 1
ATOM 725 C CA . GLU A 1 92 ? 8.344 4.506 -9.554 1.00 97.19 92 GLU A CA 1
ATOM 726 C C . GLU A 1 92 ? 6.949 4.229 -10.121 1.00 97.19 92 GLU A C 1
ATOM 728 O O . GLU A 1 92 ? 6.675 4.506 -11.287 1.00 97.19 92 GLU A O 1
ATOM 733 N N . ILE A 1 93 ? 6.061 3.704 -9.276 1.00 98.12 93 ILE A N 1
ATOM 734 C CA . ILE A 1 93 ? 4.643 3.507 -9.588 1.00 98.12 93 ILE A CA 1
ATOM 735 C C . ILE A 1 93 ? 3.824 4.286 -8.566 1.00 98.12 93 ILE A C 1
ATOM 737 O O . ILE A 1 93 ? 4.026 4.127 -7.358 1.00 98.12 93 ILE A O 1
ATOM 741 N N . LYS A 1 94 ? 2.924 5.147 -9.045 1.00 98.50 94 LYS A N 1
ATOM 742 C CA . LYS A 1 94 ? 2.151 6.075 -8.210 1.00 98.50 94 LYS A CA 1
ATOM 743 C C . LYS A 1 94 ? 0.683 6.104 -8.598 1.00 98.50 94 LYS A C 1
ATOM 745 O O . LYS A 1 94 ? 0.331 5.993 -9.766 1.00 98.50 94 LYS A O 1
ATOM 750 N N . GLY A 1 95 ? -0.172 6.337 -7.619 1.00 98.00 95 GLY A N 1
ATOM 751 C CA . GLY A 1 95 ? -1.577 6.650 -7.841 1.00 98.00 95 GLY A CA 1
ATOM 752 C C . GLY A 1 95 ? -2.351 6.576 -6.541 1.00 98.00 95 GLY A C 1
ATOM 753 O O . GLY A 1 95 ? -1.756 6.458 -5.474 1.00 98.00 95 GLY A O 1
ATOM 754 N N . SER A 1 96 ? -3.671 6.612 -6.632 1.00 97.00 96 SER A N 1
ATOM 755 C CA . SER A 1 96 ? -4.542 6.548 -5.462 1.00 97.00 96 SER A CA 1
ATOM 756 C C . SER A 1 96 ? -5.607 5.486 -5.665 1.00 97.00 96 SER A C 1
ATOM 758 O O . SER A 1 96 ? -6.097 5.276 -6.775 1.00 97.00 96 SER A O 1
ATOM 760 N N . ILE A 1 97 ? -5.986 4.831 -4.576 1.00 94.62 97 ILE A N 1
ATOM 761 C CA . ILE A 1 97 ? -7.060 3.845 -4.543 1.00 94.62 97 ILE A CA 1
ATOM 762 C C . ILE A 1 97 ? -8.133 4.266 -3.554 1.00 94.62 97 ILE A C 1
ATOM 764 O O . ILE A 1 97 ? -7.856 4.947 -2.571 1.00 94.62 97 ILE A O 1
ATOM 768 N N . SER A 1 98 ? -9.363 3.821 -3.785 1.00 94.69 98 SER A N 1
ATOM 769 C CA . SER A 1 98 ? -10.456 3.977 -2.830 1.00 94.69 98 SER A CA 1
ATOM 770 C C . SER A 1 98 ? -10.756 2.638 -2.170 1.00 94.69 98 SER A C 1
ATOM 772 O O . SER A 1 98 ? -11.165 1.684 -2.835 1.00 94.69 98 SER A O 1
ATOM 774 N N . LEU A 1 99 ? -10.612 2.578 -0.846 1.00 92.94 99 LEU A N 1
ATOM 775 C CA . LEU A 1 99 ? -10.908 1.387 -0.046 1.00 92.94 99 LEU A CA 1
ATOM 776 C C . LEU A 1 99 ? -12.346 0.909 -0.268 1.00 92.94 99 LEU A C 1
ATOM 778 O O . LEU A 1 99 ? -12.602 -0.284 -0.414 1.00 92.94 99 LEU A O 1
ATOM 782 N N . LYS A 1 100 ? -13.290 1.846 -0.340 1.00 91.81 100 LYS A N 1
ATOM 783 C CA . LYS A 1 100 ? -14.713 1.546 -0.476 1.00 91.81 100 LYS A CA 1
ATOM 784 C C . LYS A 1 100 ? -15.126 1.270 -1.914 1.00 91.81 100 LYS A C 1
ATOM 786 O O . LYS A 1 100 ? -15.654 0.198 -2.188 1.00 91.81 100 LYS A O 1
ATOM 791 N N . SER A 1 101 ? -14.907 2.217 -2.824 1.00 92.81 101 SER A N 1
ATOM 792 C CA . SER A 1 101 ? -15.477 2.119 -4.175 1.00 92.81 101 SER A CA 1
ATOM 793 C C . SER A 1 101 ? -14.763 1.102 -5.068 1.00 92.81 101 SER A C 1
ATOM 795 O O . SER A 1 101 ? -15.406 0.514 -5.932 1.00 92.81 101 SER A O 1
ATOM 797 N N . MET A 1 102 ? -13.468 0.843 -4.841 1.00 91.19 102 MET A N 1
ATOM 798 C CA . MET A 1 102 ? -12.703 -0.115 -5.652 1.00 91.19 102 MET A CA 1
ATOM 799 C C . MET A 1 102 ? -12.651 -1.512 -5.024 1.0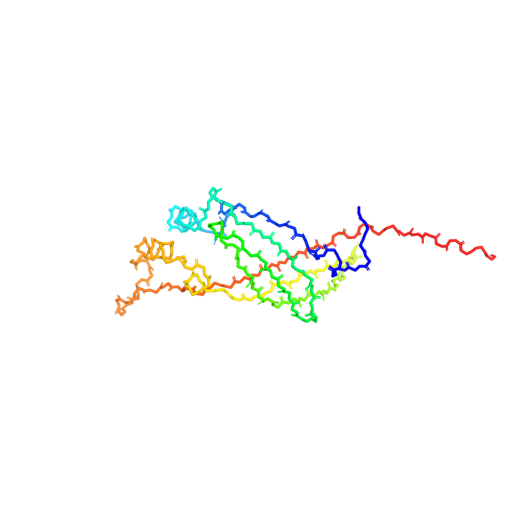0 91.19 102 MET A C 1
ATOM 801 O O . MET A 1 102 ? -12.736 -2.509 -5.743 1.00 91.19 102 MET A O 1
ATOM 805 N N . PHE A 1 103 ? -12.547 -1.593 -3.692 1.00 90.69 103 PHE A N 1
ATOM 806 C CA . PHE A 1 103 ? -12.309 -2.855 -2.976 1.00 90.69 103 PHE A CA 1
ATOM 807 C C . PHE A 1 103 ? -13.436 -3.287 -2.032 1.00 90.69 103 PHE A C 1
ATOM 809 O O . PHE A 1 103 ? -13.379 -4.389 -1.494 1.00 90.69 103 PHE A O 1
ATOM 816 N N . GLY A 1 104 ? -14.456 -2.455 -1.796 1.00 91.50 104 GLY A N 1
ATOM 817 C CA . GLY A 1 104 ? -15.532 -2.783 -0.855 1.00 91.50 104 GLY A CA 1
ATOM 818 C C . GLY A 1 104 ? -15.059 -2.956 0.594 1.00 91.50 104 GLY A C 1
ATOM 819 O O . GLY A 1 104 ? -15.763 -3.559 1.401 1.00 91.50 104 GLY A O 1
ATOM 820 N N . ALA A 1 105 ? -13.890 -2.417 0.958 1.00 93.31 105 ALA A N 1
ATOM 821 C CA . ALA A 1 105 ? -13.229 -2.602 2.252 1.00 93.31 105 ALA A CA 1
ATOM 822 C C . ALA A 1 105 ? -13.860 -1.780 3.398 1.00 93.31 105 ALA A C 1
ATOM 824 O O . ALA A 1 105 ? -13.172 -1.291 4.296 1.00 93.31 105 ALA A O 1
ATOM 825 N N . VAL A 1 106 ? -15.188 -1.638 3.385 1.00 94.19 106 VAL A N 1
ATOM 826 C CA . VAL A 1 106 ? -15.970 -0.832 4.336 1.00 94.19 106 VAL A CA 1
ATOM 827 C C . VAL A 1 106 ? -15.767 -1.312 5.769 1.00 94.19 106 VAL A C 1
ATOM 829 O O . VAL A 1 106 ? -15.602 -0.499 6.672 1.00 94.19 106 VAL A O 1
ATOM 832 N N . LYS A 1 107 ? -15.717 -2.632 5.985 1.00 95.31 107 LYS A N 1
ATOM 833 C CA . LYS A 1 107 ? -15.520 -3.208 7.321 1.00 95.31 107 LYS A CA 1
ATOM 834 C C . LYS A 1 107 ? -14.169 -2.818 7.926 1.00 95.31 107 LYS A C 1
ATOM 836 O O . LYS A 1 107 ? -14.120 -2.417 9.083 1.00 95.31 107 LYS A O 1
ATOM 841 N N . ALA A 1 108 ? -13.092 -2.922 7.146 1.00 95.31 108 ALA A N 1
ATOM 842 C CA . ALA A 1 108 ? -11.752 -2.556 7.598 1.00 95.31 108 ALA A CA 1
ATOM 843 C C . ALA A 1 108 ? -11.647 -1.052 7.881 1.00 95.31 108 ALA A C 1
ATOM 845 O O . ALA A 1 108 ? -11.133 -0.654 8.923 1.00 95.31 108 ALA A O 1
ATOM 846 N N . PHE A 1 109 ? -12.188 -0.225 6.982 1.00 95.88 109 PHE A N 1
ATOM 847 C CA . PHE A 1 109 ? -12.233 1.224 7.160 1.00 95.88 109 PHE A CA 1
ATOM 848 C C . PHE A 1 109 ? -12.986 1.625 8.438 1.00 95.88 109 PHE A C 1
ATOM 850 O O . PHE A 1 109 ? -12.427 2.335 9.272 1.00 95.88 109 PHE A O 1
ATOM 857 N N . ASN A 1 110 ? -14.212 1.123 8.630 1.00 96.75 110 ASN A N 1
ATOM 858 C CA . ASN A 1 110 ? -15.029 1.452 9.801 1.00 96.75 110 ASN A CA 1
ATOM 859 C C . ASN A 1 110 ? -14.372 0.985 11.104 1.00 96.75 110 ASN A C 1
ATOM 861 O O . ASN A 1 110 ? -14.314 1.752 12.058 1.00 96.75 110 ASN A O 1
ATOM 865 N N . SER A 1 111 ? -13.817 -0.231 11.132 1.00 97.62 111 SER A N 1
ATOM 866 C CA . SER A 1 111 ? -13.142 -0.764 12.321 1.00 97.62 111 SER A CA 1
ATOM 867 C C . SER A 1 111 ? -11.963 0.117 12.756 1.00 97.62 111 SER A C 1
ATOM 869 O O . SER A 1 111 ? -11.796 0.387 13.946 1.00 97.62 111 SER A O 1
ATOM 871 N N . LEU A 1 112 ? -11.157 0.612 11.809 1.00 96.75 112 LEU A N 1
ATOM 872 C CA . LEU A 1 112 ? -10.076 1.548 12.125 1.00 96.75 112 LEU A CA 1
ATOM 873 C C . LEU A 1 112 ? -10.611 2.919 12.565 1.00 96.75 112 LEU A C 1
ATOM 875 O O . LEU A 1 112 ? -10.106 3.489 13.534 1.00 96.75 112 LEU A O 1
ATOM 879 N N . HIS A 1 113 ? -11.620 3.443 11.865 1.00 96.12 113 HIS A N 1
ATOM 880 C CA . HIS A 1 113 ? -12.233 4.734 12.179 1.00 96.12 113 HIS A CA 1
ATOM 881 C C . HIS A 1 113 ? -12.806 4.759 13.600 1.00 96.12 113 HIS A C 1
ATOM 883 O O . HIS A 1 113 ? -12.504 5.671 14.364 1.00 96.12 113 HIS A O 1
ATOM 889 N N . GLU A 1 114 ? -13.568 3.734 13.981 1.00 96.81 114 GLU A N 1
ATOM 890 C CA . GLU A 1 114 ? -14.149 3.596 15.319 1.00 96.81 114 GLU A CA 1
ATOM 891 C C . GLU A 1 114 ? -13.064 3.481 16.392 1.00 96.81 114 GLU A C 1
ATOM 893 O O . GLU A 1 114 ? -13.130 4.160 17.417 1.00 96.81 114 GLU A O 1
ATOM 898 N N . LYS A 1 115 ? -12.015 2.683 16.142 1.00 96.50 115 LYS A N 1
ATOM 899 C CA . LYS A 1 115 ? -10.907 2.522 17.092 1.00 96.50 115 LYS A CA 1
ATOM 900 C C . LYS A 1 115 ? -10.186 3.838 17.390 1.00 96.50 115 LYS A C 1
ATOM 902 O O . LYS A 1 115 ? -9.744 4.051 18.520 1.00 96.50 115 LYS A O 1
ATOM 907 N N . CYS A 1 116 ? -10.057 4.701 16.388 1.00 93.19 116 CYS A N 1
ATOM 908 C CA . CYS A 1 116 ? -9.336 5.969 16.478 1.00 93.19 116 CYS A CA 1
ATOM 909 C C . CYS A 1 116 ? -10.274 7.185 16.542 1.00 93.19 116 CYS A C 1
ATOM 911 O O . CYS A 1 116 ? -9.813 8.311 16.351 1.00 93.19 116 CYS A O 1
ATOM 913 N N . TYR A 1 117 ? -11.567 6.976 16.813 1.00 94.94 117 TYR A N 1
ATOM 914 C CA . TYR A 1 117 ? -12.597 8.003 16.659 1.00 94.94 117 TYR A CA 1
ATOM 915 C C . TYR A 1 117 ? -12.275 9.273 17.443 1.00 94.94 117 TYR A C 1
ATOM 917 O O . TYR A 1 117 ? -12.259 10.361 16.868 1.00 94.94 117 TYR A O 1
ATOM 925 N N . ASP A 1 118 ? -11.966 9.130 18.733 1.00 93.44 118 ASP A N 1
ATOM 926 C CA . ASP A 1 118 ? -11.650 10.259 19.608 1.00 93.44 118 ASP A CA 1
ATOM 927 C C . ASP A 1 118 ? -10.302 10.906 19.274 1.00 93.44 118 ASP A C 1
ATOM 929 O O . ASP A 1 118 ? -10.184 12.125 19.341 1.00 93.44 118 ASP A O 1
ATOM 933 N N . LEU A 1 119 ? -9.310 10.119 18.846 1.00 91.69 119 LEU A N 1
ATOM 934 C CA . LEU A 1 119 ? -7.986 10.630 18.466 1.00 91.69 119 LEU A CA 1
ATOM 935 C C . LEU A 1 119 ? -8.019 11.457 17.176 1.00 91.69 119 LEU A C 1
ATOM 937 O O . LEU A 1 119 ? -7.163 12.314 16.975 1.00 91.69 119 LEU A O 1
ATOM 941 N N . HIS A 1 120 ? -8.992 11.206 16.300 1.00 90.19 120 HIS A N 1
ATOM 942 C CA . HIS A 1 120 ? -9.176 11.937 15.045 1.00 90.19 120 HIS A CA 1
ATOM 943 C C . HIS A 1 120 ? -10.350 12.923 15.082 1.00 90.19 120 HIS A C 1
ATOM 945 O O . HIS A 1 120 ? -10.725 13.457 14.034 1.00 90.19 120 HIS A O 1
ATOM 951 N N . LYS A 1 121 ? -10.929 13.172 16.264 1.00 95.56 121 LYS A N 1
ATOM 952 C CA . LYS A 1 121 ? -12.025 14.121 16.462 1.00 95.56 121 LYS A CA 1
ATOM 953 C C . LYS A 1 121 ? -11.485 15.543 16.594 1.00 95.56 121 LYS A C 1
ATOM 955 O O . LYS A 1 121 ? -10.707 15.840 17.497 1.00 95.56 121 LYS A O 1
ATOM 960 N N . GLY A 1 122 ? -11.913 16.422 15.694 1.00 92.00 122 GLY A N 1
ATOM 961 C CA . GLY A 1 122 ? -11.609 17.846 15.766 1.00 92.00 122 GLY A CA 1
ATOM 962 C C . GLY A 1 122 ? -12.335 18.547 16.917 1.00 92.00 122 GLY A C 1
ATOM 963 O O . GLY A 1 122 ? -13.230 17.996 17.558 1.00 92.00 122 GLY A O 1
ATOM 964 N N . SER A 1 123 ? -11.987 19.812 17.152 1.00 94.31 123 SER A N 1
ATOM 965 C CA . SER A 1 123 ? -12.707 20.682 18.095 1.00 94.31 123 SER A CA 1
ATOM 966 C C . SER A 1 123 ? -14.161 20.949 17.684 1.00 94.31 123 SER A C 1
ATOM 968 O O . SER A 1 123 ? -14.975 21.327 18.520 1.00 94.31 123 SER A O 1
ATOM 970 N N . ASP A 1 124 ? -14.490 20.719 16.412 1.00 94.88 124 ASP A N 1
ATOM 971 C CA . ASP A 1 124 ? -15.843 20.732 15.852 1.00 94.88 124 ASP A CA 1
ATOM 972 C C . ASP A 1 124 ? -16.657 19.468 16.194 1.00 94.88 124 ASP A C 1
ATOM 974 O O . ASP A 1 124 ? -17.831 19.372 15.843 1.00 94.88 124 ASP A O 1
ATOM 978 N N . GLY A 1 125 ? -16.051 18.491 16.877 1.00 94.31 125 GLY A N 1
ATOM 979 C CA . GLY A 1 125 ? -16.673 17.214 17.218 1.00 94.31 125 GLY A CA 1
ATOM 980 C C . GLY A 1 125 ? -16.700 16.202 16.069 1.00 94.31 125 GLY A C 1
ATOM 981 O O . GLY A 1 125 ? -17.221 15.100 16.256 1.00 94.31 125 GLY A O 1
ATOM 982 N N . ILE A 1 126 ? -16.130 16.531 14.905 1.00 94.69 126 ILE A N 1
ATOM 983 C CA . ILE A 1 126 ? -16.139 15.680 13.712 1.00 94.69 126 ILE A CA 1
ATOM 984 C C . ILE A 1 126 ? -14.864 14.835 13.678 1.00 94.69 126 ILE A C 1
ATOM 986 O O . ILE A 1 126 ? -13.753 15.366 13.677 1.00 94.69 126 ILE A O 1
ATOM 990 N N . SER A 1 127 ? -15.015 13.510 13.613 1.00 94.31 127 SER A N 1
ATOM 991 C CA . SER A 1 127 ? -13.890 12.588 13.411 1.00 94.31 127 SER A CA 1
ATOM 992 C C . SER A 1 127 ? -13.641 12.332 11.925 1.00 94.31 127 SER A C 1
ATOM 994 O O . SER A 1 127 ? -14.587 12.091 11.173 1.00 94.31 127 SER A O 1
ATOM 996 N N . LYS A 1 128 ? -12.378 12.384 11.479 1.00 92.50 128 LYS A N 1
ATOM 997 C CA . LYS A 1 128 ? -12.011 12.224 10.059 1.00 92.50 128 LYS A CA 1
ATOM 998 C C . LYS A 1 128 ? -11.124 11.005 9.824 1.00 92.50 128 LYS A C 1
ATOM 1000 O O . LYS A 1 128 ? -10.156 10.750 10.535 1.00 92.50 128 LYS A O 1
ATOM 1005 N N . THR A 1 129 ? -11.445 10.232 8.792 1.00 91.56 129 THR A N 1
ATOM 1006 C CA . THR A 1 129 ? -10.615 9.144 8.256 1.00 91.56 129 THR A CA 1
ATOM 1007 C C . THR A 1 129 ? -10.856 9.079 6.749 1.00 91.56 129 THR A C 1
ATOM 1009 O O . THR A 1 129 ? -11.985 9.263 6.299 1.00 91.56 129 THR A O 1
ATOM 1012 N N . TRP A 1 130 ? -9.804 8.887 5.956 1.00 93.12 130 TRP A N 1
ATOM 1013 C CA . TRP A 1 130 ? -9.850 9.032 4.503 1.00 93.12 130 TRP A CA 1
ATOM 1014 C C . TRP A 1 130 ? -10.053 7.661 3.861 1.00 93.12 130 TRP A C 1
ATOM 1016 O O . TRP A 1 130 ? -9.313 6.724 4.144 1.00 93.12 130 TRP A O 1
ATOM 1026 N N . GLU A 1 131 ? -11.066 7.535 3.001 1.00 94.06 131 GLU A N 1
ATOM 1027 C CA . GLU A 1 131 ? -11.304 6.306 2.228 1.00 94.06 131 GLU A CA 1
ATOM 1028 C C . GLU A 1 131 ? -10.314 6.156 1.057 1.00 94.06 131 GLU A C 1
ATOM 1030 O O . GLU A 1 131 ? -10.180 5.066 0.497 1.00 94.06 131 GLU A O 1
ATOM 1035 N N . GLN A 1 132 ? -9.654 7.252 0.669 1.00 95.94 132 GLN A N 1
ATOM 1036 C CA . GLN A 1 132 ? -8.632 7.282 -0.371 1.00 95.94 132 GLN A CA 1
ATOM 1037 C C . GLN A 1 132 ? -7.247 7.048 0.237 1.00 95.94 132 GLN A C 1
ATOM 1039 O O . GLN A 1 132 ? -6.889 7.673 1.235 1.00 95.94 132 GLN A O 1
ATOM 1044 N N . VAL A 1 133 ? -6.470 6.169 -0.391 1.00 94.56 133 VAL A N 1
ATOM 1045 C CA . VAL A 1 133 ? -5.098 5.827 -0.008 1.00 94.56 133 VAL A CA 1
ATOM 1046 C C . VAL A 1 133 ? -4.190 6.031 -1.208 1.00 94.56 133 VAL A C 1
ATOM 1048 O O . VAL A 1 133 ? -4.475 5.521 -2.291 1.00 94.56 133 VAL A O 1
ATOM 1051 N N . ASP A 1 134 ? -3.083 6.735 -1.005 1.00 97.50 134 ASP A N 1
ATOM 1052 C CA . ASP A 1 134 ? -2.059 6.889 -2.031 1.00 97.50 134 ASP A CA 1
ATOM 1053 C C . ASP A 1 134 ? -1.111 5.688 -2.022 1.00 97.50 134 ASP A C 1
ATOM 1055 O O . ASP A 1 134 ? -0.631 5.240 -0.979 1.00 97.50 134 ASP A O 1
ATOM 1059 N N . ILE A 1 135 ? -0.844 5.162 -3.211 1.00 96.19 135 ILE A N 1
ATOM 1060 C CA . ILE A 1 135 ? 0.115 4.098 -3.462 1.00 96.19 135 ILE A CA 1
ATOM 1061 C C . ILE A 1 135 ? 1.377 4.731 -4.019 1.00 96.19 135 ILE A C 1
ATOM 1063 O O . ILE A 1 135 ? 1.342 5.456 -5.015 1.00 96.19 135 ILE A O 1
ATOM 1067 N N . TYR A 1 136 ? 2.503 4.384 -3.407 1.00 97.69 136 TYR A N 1
ATOM 1068 C CA . TYR A 1 136 ? 3.816 4.691 -3.939 1.00 97.69 136 TYR A CA 1
ATOM 1069 C C . TYR A 1 136 ? 4.725 3.473 -3.823 1.00 97.69 136 TYR A C 1
ATOM 1071 O O . TYR A 1 136 ? 5.064 3.029 -2.727 1.00 97.69 136 TYR A O 1
ATOM 1079 N N . ILE A 1 137 ? 5.116 2.934 -4.972 1.00 95.62 137 ILE A N 1
ATOM 1080 C CA . ILE A 1 137 ? 6.069 1.833 -5.081 1.00 95.62 137 ILE A CA 1
ATOM 1081 C C . ILE A 1 137 ? 7.332 2.402 -5.712 1.00 95.62 137 ILE A C 1
ATOM 1083 O O . ILE A 1 137 ? 7.271 3.022 -6.773 1.00 95.62 137 ILE A O 1
ATOM 1087 N N . LYS A 1 138 ? 8.475 2.170 -5.069 1.00 95.62 138 LYS A N 1
ATOM 1088 C CA . LYS A 1 138 ? 9.794 2.515 -5.593 1.00 95.62 138 LYS A CA 1
ATOM 1089 C C . LYS A 1 138 ? 10.697 1.298 -5.508 1.00 95.62 138 LYS A C 1
ATOM 1091 O O . LYS A 1 138 ? 10.831 0.711 -4.436 1.00 95.62 138 LYS A O 1
ATOM 1096 N N . ALA A 1 139 ? 11.315 0.931 -6.621 1.00 91.88 139 ALA A N 1
ATOM 1097 C CA . ALA A 1 139 ? 12.221 -0.206 -6.682 1.00 91.88 139 ALA A CA 1
ATOM 1098 C C . ALA A 1 139 ? 13.525 0.174 -7.381 1.00 91.88 139 ALA A C 1
ATOM 1100 O O . ALA A 1 139 ? 13.515 0.850 -8.409 1.00 91.88 139 ALA A O 1
ATOM 1101 N N . HIS A 1 140 ? 14.635 -0.300 -6.819 1.00 89.62 140 HIS A N 1
ATOM 1102 C CA . HIS A 1 140 ? 15.943 -0.267 -7.460 1.00 89.62 140 HIS A CA 1
ATOM 1103 C C . HIS A 1 140 ? 16.139 -1.562 -8.241 1.00 89.62 140 HIS A C 1
ATOM 1105 O O . HIS A 1 140 ? 15.962 -2.654 -7.699 1.00 89.62 140 HIS A O 1
ATOM 1111 N N . ILE A 1 141 ? 16.530 -1.441 -9.502 1.00 86.25 141 ILE A N 1
ATOM 1112 C CA . ILE A 1 141 ? 16.872 -2.574 -10.350 1.00 86.25 141 ILE A CA 1
ATOM 1113 C C . ILE A 1 141 ? 18.386 -2.725 -10.318 1.00 86.25 141 ILE A C 1
ATOM 1115 O O . ILE A 1 141 ? 19.123 -1.859 -10.794 1.00 86.25 141 ILE A O 1
ATOM 1119 N N . ASN A 1 142 ? 18.850 -3.837 -9.753 1.00 76.25 142 ASN A N 1
ATOM 1120 C CA . ASN A 1 142 ? 20.253 -4.208 -9.828 1.00 76.25 142 ASN A CA 1
ATOM 1121 C C . ASN A 1 142 ? 20.502 -4.945 -11.148 1.00 76.25 142 ASN A C 1
ATOM 1123 O O . ASN A 1 142 ? 20.251 -6.144 -11.272 1.00 76.25 142 ASN A O 1
ATOM 1127 N N . SER A 1 143 ? 20.988 -4.217 -12.145 1.00 67.31 143 SER A N 1
ATOM 1128 C CA . SER A 1 143 ? 21.518 -4.807 -13.364 1.00 67.31 143 SER A CA 1
ATOM 1129 C C . SER A 1 143 ? 22.919 -5.351 -13.082 1.00 67.31 143 SER A C 1
ATOM 1131 O O . SER A 1 143 ? 23.892 -4.597 -13.042 1.00 67.31 143 SER A O 1
ATOM 1133 N N . SER A 1 144 ? 23.051 -6.670 -12.932 1.00 58.09 144 SER A N 1
ATOM 1134 C CA . SER A 1 144 ? 24.350 -7.321 -13.123 1.00 58.09 144 SER A CA 1
ATOM 1135 C C . SER A 1 144 ? 24.721 -7.175 -14.603 1.00 58.09 144 SER A C 1
ATOM 1137 O O . SER A 1 144 ? 24.319 -7.986 -15.434 1.00 58.09 144 SER A O 1
ATOM 1139 N N . PHE A 1 145 ? 25.407 -6.090 -14.966 1.00 48.75 145 PHE A N 1
ATOM 1140 C CA . PHE A 1 145 ? 25.879 -5.873 -16.330 1.00 48.75 145 PHE A CA 1
ATOM 1141 C C . PHE A 1 145 ? 26.914 -6.951 -16.672 1.00 48.75 145 PHE A C 1
ATOM 1143 O O . PHE A 1 145 ? 28.074 -6.855 -16.273 1.00 48.75 145 PHE A O 1
ATOM 1150 N N . ASN A 1 146 ? 26.523 -7.957 -17.457 1.00 41.41 146 ASN A N 1
ATOM 1151 C CA . ASN A 1 146 ? 27.490 -8.719 -18.238 1.00 41.41 146 ASN A CA 1
ATOM 1152 C C . ASN A 1 146 ? 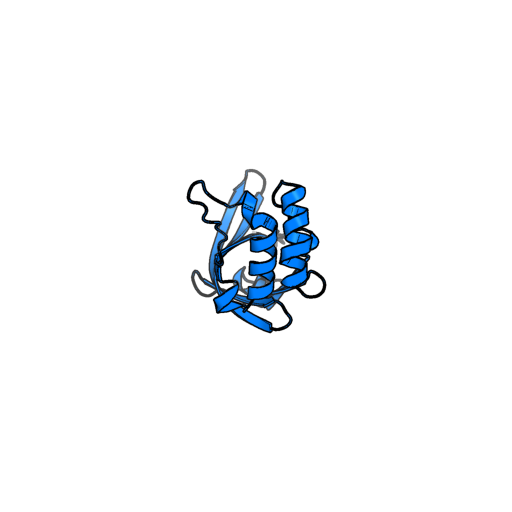28.056 -7.766 -19.287 1.00 41.41 146 ASN A C 1
ATOM 1154 O O . ASN A 1 146 ? 27.493 -7.582 -20.365 1.00 41.41 146 ASN A O 1
ATOM 1158 N N . LYS A 1 147 ? 29.168 -7.117 -18.946 1.00 38.00 147 LYS A N 1
ATOM 1159 C CA . LYS A 1 147 ? 29.992 -6.397 -19.905 1.00 38.00 147 LYS A CA 1
ATOM 1160 C C . LYS A 1 147 ? 30.565 -7.457 -20.845 1.00 38.00 147 LYS A C 1
ATOM 1162 O O . LYS A 1 147 ? 31.598 -8.047 -20.551 1.00 38.00 147 LYS A O 1
ATOM 1167 N N . ILE A 1 148 ? 29.867 -7.750 -21.942 1.00 42.09 148 ILE A N 1
ATOM 1168 C CA . ILE A 1 148 ? 30.470 -8.483 -23.053 1.00 42.09 148 ILE A CA 1
ATOM 1169 C C . ILE A 1 148 ? 31.569 -7.555 -23.566 1.00 42.09 148 ILE A C 1
ATOM 1171 O O . ILE A 1 148 ? 31.304 -6.534 -24.201 1.00 42.09 148 ILE A O 1
ATOM 1175 N N . SER A 1 149 ? 32.808 -7.844 -23.182 1.00 41.44 149 SER A N 1
ATOM 1176 C CA . SER A 1 149 ? 33.989 -7.219 -23.748 1.00 41.44 149 SER A CA 1
ATOM 1177 C C . SER A 1 149 ? 34.037 -7.597 -25.223 1.00 41.44 149 SER A C 1
ATOM 1179 O O . SER A 1 149 ? 34.528 -8.658 -25.597 1.00 41.44 149 SER A O 1
ATOM 1181 N N . ASN A 1 150 ? 33.522 -6.716 -26.078 1.00 41.66 150 ASN A N 1
ATOM 1182 C CA . ASN A 1 150 ? 33.869 -6.732 -27.490 1.00 41.66 150 ASN A CA 1
ATOM 1183 C C . ASN A 1 150 ? 35.359 -6.385 -27.600 1.00 41.66 150 ASN A C 1
ATOM 1185 O O . ASN A 1 150 ? 35.730 -5.226 -27.773 1.00 41.66 150 ASN A O 1
ATOM 1189 N N . HIS A 1 151 ? 36.217 -7.398 -27.478 1.00 43.91 151 HIS A N 1
ATOM 1190 C CA . HIS A 1 151 ? 37.560 -7.350 -28.032 1.00 43.91 151 HIS A CA 1
ATOM 1191 C C . HIS A 1 151 ? 37.423 -7.318 -29.557 1.00 43.91 151 HIS A C 1
ATOM 1193 O O . HIS A 1 151 ? 37.371 -8.348 -30.223 1.00 43.91 151 HIS A O 1
ATOM 1199 N N . GLN A 1 152 ? 37.314 -6.111 -30.106 1.00 42.12 152 GLN A N 1
ATOM 1200 C CA . GLN A 1 152 ? 37.699 -5.852 -31.486 1.00 42.12 152 GLN A CA 1
ATOM 1201 C C . GLN A 1 152 ? 39.230 -5.879 -31.510 1.00 42.12 152 GLN A C 1
ATOM 1203 O O . GLN A 1 152 ? 39.879 -4.969 -30.999 1.00 42.12 152 GLN A O 1
ATOM 1208 N N . ASN A 1 153 ? 39.788 -6.969 -32.033 1.00 41.41 153 ASN A N 1
ATOM 1209 C CA . ASN A 1 153 ? 41.183 -7.021 -32.447 1.00 41.41 153 ASN A CA 1
ATOM 1210 C C . ASN A 1 153 ? 41.335 -6.176 -33.718 1.00 41.41 153 ASN A C 1
ATOM 1212 O O . ASN A 1 153 ? 40.707 -6.493 -34.730 1.00 41.41 153 ASN A O 1
ATOM 1216 N N . PHE A 1 154 ? 42.185 -5.155 -33.652 1.00 43.78 154 PHE A N 1
ATOM 1217 C CA . PHE A 1 154 ? 42.912 -4.596 -34.789 1.00 43.78 154 PHE A CA 1
ATOM 1218 C C . PHE A 1 154 ? 44.389 -4.532 -34.413 1.00 43.78 154 PHE A C 1
ATOM 1220 O O . PHE A 1 154 ? 44.671 -4.173 -33.245 1.00 43.78 154 PHE A O 1
#

pLDDT: mean 88.86, std 14.49, range [38.0, 98.5]

Secondary structure (DSSP, 8-state):
---SSHHHHHTT-EEEEEGGG---S-HHHHHHIIIIIIHHHSBTTEEEEEEEEEETTEEEEEEEETTEEEEEEEEEEEEEEEETTEEEEEEEEEEEEETTTTT-THHHHHHHHHHTTTTTB-TTS-B---SEEEEEEEEEE-------------

Foldseek 3Di:
DDAPDPLRVQAFDKDKDQQLPDDPPDPVVSVLCVPQAQVLWADNSIWMWTWHGDDDQWTWIWIQIPNDTFTDIWGWDWDWDDDPVDIKIKIKTKDKDFCCPGPVSVRNQVSSCVVCVVVQQDPVRHRDDDRMDMDIDMDIDDDPDPPPPPPPDD

Sequence (154 aa):
QTFDSVHDLVNGLKFSINSLSSSSGDVIRDLNLKDYFFNYLTQNFKINGIFGEPANDSIDVTFDIFGQPKIIRLAFLNYTTSDISAVNQIIEIKGSISLKSMFGAVKAFNSLHEKCYDLHKGSDGISKTWEQVDIYIKAHINSSFNKISNHQNF

Radius of gyration: 20.3 Å; chains: 1; bounding box: 60×36×54 Å